Protein AF-A0A059A9J7-F1 (afdb_monomer)

Organism: Eucalyptus grandis (NCBI:txid71139)

pLDDT: mean 83.73, std 13.76, range [54.41, 98.31]

Mean predicted aligned error: 12.37 Å

Foldseek 3Di:
DPVVVVVVVVVVVVVVVPPPDDDPDDCVVVVVVVVQQVPDPDDPQVSDPVSCCVVPVVVVVVVVVVVVVVVVVVVCVVVVHDDDD

Structure (mmCIF, N/CA/C/O backbone):
data_AF-A0A059A9J7-F1
#
_entry.id   AF-A0A059A9J7-F1
#
loop_
_atom_site.group_PDB
_atom_site.id
_atom_site.type_symbol
_atom_site.label_atom_id
_atom_site.label_alt_id
_atom_site.label_comp_id
_atom_site.label_asym_id
_atom_site.label_entity_id
_atom_site.label_seq_id
_atom_site.pdbx_PDB_ins_code
_atom_site.Cartn_x
_atom_site.Cartn_y
_atom_site.Cartn_z
_atom_site.occupancy
_atom_site.B_iso_or_equiv
_atom_site.auth_seq_id
_atom_site.auth_comp_id
_atom_site.auth_asym_id
_atom_site.auth_atom_id
_atom_site.pdbx_PDB_model_num
ATOM 1 N N . MET A 1 1 ? -10.909 -30.227 49.721 1.00 54.41 1 MET A N 1
ATOM 2 C CA . MET A 1 1 ? -11.295 -29.658 48.411 1.00 54.41 1 MET A CA 1
ATOM 3 C C . MET A 1 1 ? -11.592 -28.150 48.473 1.00 54.41 1 MET A C 1
ATOM 5 O O . MET A 1 1 ? -11.907 -27.582 47.447 1.00 54.41 1 MET A O 1
ATOM 9 N N . GLU A 1 2 ? -11.423 -27.485 49.627 1.00 59.50 2 GLU A N 1
ATOM 10 C CA . GLU A 1 2 ? -11.820 -26.075 49.849 1.00 59.50 2 GLU A CA 1
ATOM 11 C C . GLU A 1 2 ? -10.706 -25.035 49.587 1.00 59.50 2 GLU A C 1
ATOM 13 O O . GLU A 1 2 ? -10.956 -23.857 49.342 1.00 59.50 2 GLU A O 1
ATOM 18 N N . ALA A 1 3 ? -9.443 -25.476 49.592 1.00 60.62 3 ALA A N 1
ATOM 19 C CA . ALA A 1 3 ? -8.280 -24.603 49.399 1.00 60.62 3 ALA A CA 1
ATOM 20 C C . ALA A 1 3 ? -8.031 -24.206 47.925 1.00 60.62 3 ALA A C 1
ATOM 22 O O . ALA A 1 3 ? -7.263 -23.287 47.649 1.00 60.62 3 ALA A O 1
ATOM 23 N N . ALA A 1 4 ? -8.646 -24.904 46.963 1.00 61.62 4 ALA A N 1
ATOM 24 C CA . ALA A 1 4 ? -8.476 -24.616 45.537 1.00 61.62 4 ALA A CA 1
ATOM 25 C C . ALA A 1 4 ? -9.352 -23.435 45.078 1.00 61.62 4 ALA A C 1
ATOM 27 O O . ALA A 1 4 ? -8.869 -22.560 44.361 1.00 61.62 4 ALA A O 1
ATOM 28 N N . ASP A 1 5 ? -10.596 -23.357 45.563 1.00 64.94 5 ASP A N 1
ATOM 29 C CA . ASP A 1 5 ? -11.537 -22.280 45.217 1.00 64.94 5 ASP A CA 1
ATOM 30 C C . ASP A 1 5 ? -11.150 -20.932 45.827 1.00 64.94 5 ASP A C 1
ATOM 32 O O . ASP A 1 5 ? -11.285 -19.885 45.193 1.00 64.94 5 ASP A O 1
ATOM 36 N N . SER A 1 6 ? -10.592 -20.940 47.036 1.00 65.12 6 SER A N 1
ATOM 37 C CA . SER A 1 6 ? -10.103 -19.728 47.701 1.00 65.12 6 SER A CA 1
ATOM 38 C C . SER A 1 6 ? -8.910 -19.111 46.960 1.00 65.12 6 SER A C 1
ATOM 40 O O . SER A 1 6 ? -8.853 -17.891 46.796 1.00 65.12 6 SER A O 1
ATOM 42 N N . ASN A 1 7 ? -8.006 -19.926 46.410 1.00 68.81 7 ASN A N 1
ATOM 43 C CA . ASN A 1 7 ? -6.913 -19.442 45.561 1.00 68.81 7 ASN A CA 1
ATOM 44 C C . ASN A 1 7 ? -7.407 -18.900 44.212 1.00 68.81 7 ASN A C 1
ATOM 46 O O . ASN A 1 7 ? -6.879 -17.898 43.733 1.00 68.81 7 ASN A O 1
ATOM 50 N N . LEU A 1 8 ? -8.443 -19.504 43.623 1.00 65.75 8 LEU A N 1
ATOM 51 C CA . LEU A 1 8 ? -9.024 -19.045 42.360 1.00 65.75 8 LEU A CA 1
ATOM 52 C C . LEU A 1 8 ? -9.768 -17.711 42.530 1.00 65.75 8 LEU A C 1
ATOM 54 O O . LEU A 1 8 ? -9.600 -16.799 41.720 1.00 65.75 8 LEU A O 1
ATOM 58 N N . LEU A 1 9 ? -10.501 -17.542 43.635 1.00 65.12 9 LEU A N 1
ATOM 59 C CA . LEU A 1 9 ? -11.136 -16.276 44.017 1.00 65.12 9 LEU A CA 1
ATOM 60 C C . LEU A 1 9 ? -10.104 -15.185 44.332 1.00 65.12 9 LEU A C 1
ATOM 62 O O . LEU A 1 9 ? -10.286 -14.032 43.946 1.00 65.12 9 LEU A O 1
ATOM 66 N N . THR A 1 10 ? -8.989 -15.545 44.974 1.00 61.81 10 THR A N 1
ATOM 67 C CA . THR A 1 10 ? -7.901 -14.603 45.286 1.00 61.81 10 THR A CA 1
ATOM 68 C C . THR A 1 10 ? -7.142 -14.186 44.026 1.00 61.81 10 THR A C 1
ATOM 70 O O . THR A 1 10 ? -6.844 -13.005 43.857 1.00 61.81 10 THR A O 1
ATOM 73 N N . PHE A 1 11 ? -6.894 -15.120 43.103 1.00 61.69 11 PHE A N 1
ATOM 74 C CA . PHE A 1 11 ? -6.291 -14.842 41.799 1.00 61.69 11 PHE A CA 1
ATOM 75 C C . PHE A 1 11 ? -7.190 -13.938 40.949 1.00 61.69 11 PHE A C 1
ATOM 77 O O . PHE A 1 11 ? -6.728 -12.930 40.416 1.00 61.69 11 PHE A O 1
ATOM 84 N N . THR A 1 12 ? -8.492 -14.230 40.908 1.00 62.31 12 THR A N 1
ATOM 85 C CA . THR A 1 12 ? -9.482 -13.412 40.191 1.00 62.31 12 THR A CA 1
ATOM 86 C C . THR A 1 12 ? -9.525 -11.990 40.764 1.00 62.31 12 THR A C 1
ATOM 88 O O . THR A 1 12 ? -9.363 -11.019 40.023 1.00 62.31 12 THR A O 1
ATOM 91 N N . ARG A 1 13 ? -9.578 -11.852 42.095 1.00 60.28 13 ARG A N 1
ATOM 92 C CA . ARG A 1 13 ? -9.566 -10.554 42.790 1.00 60.28 13 ARG A CA 1
ATOM 93 C C . ARG A 1 13 ? -8.248 -9.779 42.620 1.00 60.28 13 ARG A C 1
ATOM 95 O O . ARG A 1 13 ? -8.262 -8.552 42.588 1.00 60.28 13 ARG A O 1
ATOM 102 N N . MET A 1 14 ? -7.109 -10.467 42.479 1.00 58.56 14 MET A N 1
ATOM 103 C CA . MET A 1 14 ? -5.809 -9.844 42.177 1.00 58.56 14 MET A CA 1
ATOM 104 C C . MET A 1 14 ? -5.714 -9.311 40.743 1.00 58.56 14 MET A C 1
ATOM 106 O O . MET A 1 14 ? -5.010 -8.330 40.508 1.00 58.56 14 MET A O 1
ATOM 110 N N . THR A 1 15 ? -6.389 -9.939 39.777 1.00 58.97 15 THR A N 1
ATOM 111 C CA . THR A 1 15 ? -6.398 -9.456 38.383 1.00 58.97 15 THR A CA 1
ATOM 112 C C . THR A 1 15 ? -7.316 -8.250 38.175 1.00 58.97 15 THR A C 1
ATOM 114 O O . THR A 1 15 ? -7.034 -7.403 37.329 1.00 58.97 15 THR A O 1
ATOM 117 N N . GLU A 1 16 ? -8.361 -8.120 38.991 1.00 58.06 16 GLU A N 1
ATOM 118 C CA . GLU A 1 16 ? -9.351 -7.040 38.908 1.00 58.06 16 GLU A CA 1
ATOM 119 C C . GLU A 1 16 ? -8.771 -5.667 39.306 1.00 58.06 16 GLU A C 1
ATOM 121 O O . GLU A 1 16 ? -9.169 -4.636 38.767 1.00 58.06 16 GLU A O 1
ATOM 126 N N . SER A 1 17 ? -7.741 -5.639 40.162 1.00 56.84 17 SER A N 1
ATOM 127 C CA . SER A 1 17 ? -7.081 -4.403 40.613 1.00 56.84 17 SER A CA 1
ATOM 128 C C . SER A 1 17 ? -6.056 -3.813 39.631 1.00 56.84 17 SER A C 1
ATOM 130 O O . SER A 1 17 ? -5.526 -2.736 39.892 1.00 56.84 17 SER A O 1
ATOM 132 N N . ARG A 1 18 ? -5.763 -4.470 38.495 1.00 57.91 18 ARG A N 1
ATOM 133 C CA . ARG A 1 18 ? -4.755 -4.000 37.515 1.00 57.91 18 ARG A CA 1
ATOM 134 C C . ARG A 1 18 ? -5.318 -3.231 36.309 1.00 57.91 18 ARG A C 1
ATOM 136 O O . ARG A 1 18 ? -4.556 -2.899 35.405 1.00 57.91 18 ARG A O 1
ATOM 143 N N . MET A 1 19 ? -6.613 -2.907 36.286 1.00 61.69 19 MET A N 1
ATOM 144 C CA . MET A 1 19 ? -7.239 -2.040 35.267 1.00 61.69 19 MET A CA 1
ATOM 145 C C . MET A 1 19 ? -7.888 -0.792 35.890 1.00 61.69 19 MET A C 1
ATOM 147 O O . MET A 1 19 ? -9.043 -0.477 35.620 1.00 61.69 19 MET A O 1
ATOM 151 N N . THR A 1 20 ? -7.167 -0.082 36.757 1.00 67.31 20 THR A N 1
ATOM 152 C CA . THR A 1 20 ? -7.709 1.071 37.501 1.00 67.31 20 THR A CA 1
ATOM 153 C C . THR A 1 20 ? -7.769 2.378 36.705 1.00 67.31 20 THR A C 1
ATOM 155 O O . THR A 1 20 ? -8.335 3.348 37.201 1.00 67.31 20 THR A O 1
ATOM 158 N N . GLU A 1 21 ? -7.234 2.429 35.481 1.00 71.31 21 GLU A N 1
ATOM 159 C CA . GLU A 1 21 ? -7.332 3.607 34.611 1.00 71.31 21 GLU A CA 1
ATOM 160 C C . GLU A 1 21 ? -8.249 3.325 33.417 1.00 71.31 21 GLU A C 1
ATOM 162 O O . GLU A 1 21 ? -8.064 2.365 32.660 1.00 71.31 21 GLU A O 1
ATOM 167 N N . VAL A 1 22 ? -9.273 4.164 33.254 1.00 74.50 22 VAL A N 1
ATOM 168 C CA . VAL A 1 22 ? -10.159 4.093 32.093 1.00 74.50 22 VAL A CA 1
ATOM 169 C C . VAL A 1 22 ? -9.373 4.478 30.835 1.00 74.50 22 VAL A C 1
ATOM 171 O O . VAL A 1 22 ? -8.636 5.462 30.843 1.00 74.50 22 VAL A O 1
ATOM 174 N N . PRO A 1 23 ? -9.499 3.725 29.730 1.00 76.75 23 PRO A N 1
ATOM 175 C CA . PRO A 1 23 ? -8.771 4.036 28.507 1.00 76.75 23 PRO A CA 1
ATOM 176 C C . PRO A 1 23 ? -9.128 5.438 27.993 1.00 76.75 23 PRO A C 1
ATOM 178 O O . PRO A 1 23 ? -10.290 5.838 28.017 1.00 76.75 23 PRO A O 1
ATOM 181 N N . PHE A 1 24 ? -8.145 6.149 27.427 1.00 85.62 24 PHE A N 1
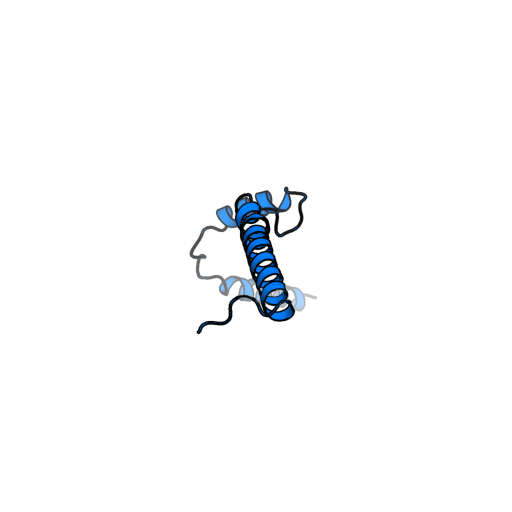ATOM 182 C CA . PHE A 1 24 ? -8.305 7.508 26.876 1.00 85.62 24 PHE A CA 1
ATOM 183 C C . PHE A 1 24 ? -9.404 7.642 25.806 1.00 85.62 24 PHE A C 1
ATOM 185 O O . PHE A 1 24 ? -9.840 8.746 25.474 1.00 85.62 24 PHE A O 1
ATOM 192 N N . ARG A 1 25 ? -9.835 6.522 25.213 1.00 81.75 25 ARG A N 1
ATOM 193 C CA . ARG A 1 25 ? -10.951 6.450 24.270 1.00 81.75 25 ARG A CA 1
ATOM 194 C C . ARG A 1 25 ? -11.930 5.355 24.703 1.00 81.75 25 ARG A C 1
ATOM 196 O O . ARG A 1 25 ? -11.485 4.269 25.081 1.00 81.75 25 ARG A O 1
ATOM 203 N N . PRO A 1 26 ? -13.247 5.593 24.572 1.00 86.88 26 PRO A N 1
ATOM 204 C CA . PRO A 1 26 ? -14.247 4.567 24.831 1.00 86.88 26 PRO A CA 1
ATOM 205 C C . PRO A 1 26 ? -14.065 3.391 23.865 1.00 86.88 26 PRO A C 1
ATOM 207 O O . PRO A 1 26 ? -13.812 3.577 22.670 1.00 86.88 26 PRO A O 1
ATOM 210 N N . ARG A 1 27 ? -14.217 2.170 24.387 1.00 86.50 27 ARG A N 1
ATOM 211 C CA . ARG A 1 27 ? -14.034 0.924 23.622 1.00 86.50 27 ARG A CA 1
ATOM 212 C C . ARG A 1 27 ? -15.110 0.716 22.550 1.00 86.50 27 ARG A C 1
ATOM 214 O O . ARG A 1 27 ? -14.859 0.019 21.575 1.00 86.50 27 ARG A O 1
ATOM 221 N N . GLU A 1 28 ? -16.256 1.379 22.676 1.00 88.81 28 GLU A N 1
ATOM 222 C CA . GLU A 1 28 ? -17.368 1.348 21.712 1.00 88.81 28 GLU A CA 1
ATOM 223 C C . GLU A 1 28 ? -16.916 1.685 20.284 1.00 88.81 28 GLU A C 1
ATOM 225 O O . GLU A 1 28 ? -17.244 0.972 19.339 1.00 88.81 28 GLU A O 1
ATOM 230 N N . LYS A 1 29 ? -16.061 2.707 20.127 1.00 88.31 29 LYS A N 1
ATOM 231 C CA . LYS A 1 29 ? -15.530 3.107 18.813 1.00 88.31 29 LYS A CA 1
ATOM 232 C C . LYS A 1 29 ? -14.638 2.036 18.187 1.00 88.31 29 LYS A C 1
ATOM 234 O O . LYS A 1 29 ? -14.565 1.932 16.967 1.00 88.31 29 LYS A O 1
ATOM 239 N N . LEU A 1 30 ? -13.931 1.256 19.006 1.00 91.31 30 LEU A N 1
ATOM 240 C CA . LEU A 1 30 ? -13.105 0.151 18.520 1.00 91.31 30 LEU A CA 1
ATOM 241 C C . LEU A 1 30 ? -13.976 -1.018 18.068 1.00 91.31 30 LEU A C 1
ATOM 243 O O . LEU A 1 30 ? -13.723 -1.561 16.996 1.00 91.31 30 LEU A O 1
ATOM 247 N N . LEU A 1 31 ? -15.014 -1.356 18.836 1.00 92.81 31 LEU A N 1
ATOM 248 C CA . LEU A 1 31 ? -15.964 -2.412 18.482 1.00 92.81 31 LEU A CA 1
ATOM 249 C C . LEU A 1 31 ? -16.687 -2.099 17.165 1.00 92.81 31 LEU A C 1
ATOM 251 O O . LEU A 1 31 ? -16.781 -2.966 16.301 1.00 92.81 31 LEU A O 1
ATOM 255 N N . GLU A 1 32 ? -17.095 -0.844 16.955 1.00 93.00 32 GLU A N 1
ATOM 256 C CA . GLU A 1 32 ? -17.710 -0.393 15.700 1.00 93.00 32 GLU A CA 1
ATOM 257 C C . GLU A 1 32 ? -16.771 -0.603 14.496 1.00 93.00 32 GLU A C 1
ATOM 259 O O . GLU A 1 32 ? -17.163 -1.154 13.465 1.00 93.00 32 GLU A O 1
ATOM 264 N N . LYS A 1 33 ? -15.491 -0.219 14.626 1.00 91.88 33 LYS A N 1
ATOM 265 C CA . LYS A 1 33 ? -14.492 -0.435 13.566 1.00 91.88 33 LYS A CA 1
ATOM 266 C C . LYS A 1 33 ? -14.182 -1.914 13.358 1.00 91.88 33 LYS A C 1
ATOM 268 O O . LYS A 1 33 ? -14.009 -2.331 12.215 1.00 91.88 33 LYS A O 1
ATOM 273 N N . GLN A 1 34 ? -14.122 -2.701 14.430 1.00 93.62 34 GLN A N 1
ATOM 274 C CA . GLN A 1 34 ? -13.919 -4.146 14.351 1.00 93.62 34 GLN A CA 1
ATOM 275 C C . GLN A 1 34 ? -15.057 -4.809 13.579 1.00 93.62 34 GLN A C 1
ATOM 277 O O . GLN A 1 34 ? -14.780 -5.518 12.617 1.00 93.62 34 GLN A O 1
ATOM 282 N N . GLN A 1 35 ? -16.313 -4.504 13.910 1.00 94.56 35 GLN A N 1
ATOM 283 C CA . GLN A 1 35 ? -17.471 -5.034 13.196 1.00 94.56 35 GLN A CA 1
ATOM 284 C C . GLN A 1 35 ? -17.464 -4.610 11.719 1.00 94.56 35 GLN A C 1
ATOM 286 O O . GLN A 1 35 ? -17.619 -5.448 10.832 1.00 94.56 35 GLN A O 1
ATOM 291 N N . TYR A 1 36 ? -17.184 -3.333 11.435 1.00 93.62 36 TYR A N 1
ATOM 292 C CA . TYR A 1 36 ? -17.063 -2.827 10.066 1.00 93.62 36 TYR A CA 1
ATOM 293 C C . TYR A 1 36 ? -16.000 -3.584 9.247 1.00 93.62 36 TYR A C 1
ATOM 295 O O . TYR A 1 36 ? -16.285 -4.054 8.148 1.00 93.62 36 TYR A O 1
ATOM 303 N N . PHE A 1 37 ? -14.778 -3.744 9.766 1.00 93.50 37 PHE A N 1
ATOM 304 C CA . PHE A 1 37 ? -13.684 -4.392 9.029 1.00 93.50 37 PHE A CA 1
ATOM 305 C C . PHE A 1 37 ? -13.761 -5.927 9.000 1.00 93.50 37 PHE A C 1
ATOM 307 O O . PHE A 1 37 ? -13.139 -6.548 8.128 1.00 93.50 37 PHE A O 1
ATOM 314 N N . GLN A 1 38 ? -14.474 -6.549 9.941 1.00 93.88 38 GLN A N 1
ATOM 315 C CA . GLN A 1 38 ? -14.714 -7.997 9.961 1.00 93.88 38 GLN A CA 1
ATOM 316 C C . GLN A 1 38 ? -15.818 -8.408 8.979 1.00 93.88 38 GLN A C 1
ATOM 318 O O . GLN A 1 38 ? -15.692 -9.454 8.352 1.00 93.88 38 GLN A O 1
ATOM 323 N N . ASN A 1 39 ? -16.821 -7.555 8.753 1.00 94.69 39 ASN A N 1
ATOM 324 C CA . ASN A 1 39 ? -17.896 -7.809 7.786 1.00 94.69 39 ASN A CA 1
ATOM 325 C C . ASN A 1 39 ? -17.464 -7.663 6.312 1.00 94.69 39 ASN A C 1
ATOM 327 O O . ASN A 1 39 ? -18.215 -8.011 5.404 1.00 94.69 39 ASN A O 1
ATOM 331 N N . ILE A 1 40 ? -16.268 -7.132 6.039 1.00 91.94 40 ILE A N 1
ATOM 332 C CA . ILE A 1 40 ? -15.771 -6.927 4.672 1.00 91.94 40 ILE A CA 1
ATOM 333 C C . ILE A 1 40 ? -14.940 -8.132 4.224 1.00 91.94 40 ILE A C 1
ATOM 335 O O . ILE A 1 40 ? -13.818 -8.348 4.691 1.00 91.94 40 ILE A O 1
ATOM 339 N N . HIS A 1 41 ? -15.444 -8.854 3.224 1.00 91.56 41 HIS A N 1
ATOM 340 C CA . HIS A 1 41 ? 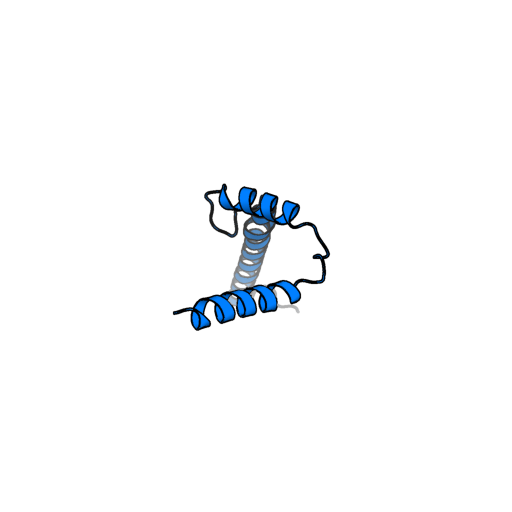-14.749 -9.967 2.571 1.00 91.56 41 HIS A CA 1
ATOM 341 C C . HIS A 1 41 ? -13.752 -9.474 1.506 1.00 91.56 41 HIS A C 1
ATOM 343 O O . HIS A 1 41 ? -13.962 -9.626 0.304 1.00 91.56 41 HIS A O 1
ATOM 349 N N . ARG A 1 42 ? -12.664 -8.829 1.943 1.00 89.06 42 ARG A N 1
ATOM 350 C CA . ARG A 1 42 ? -11.528 -8.419 1.095 1.00 89.06 42 ARG A CA 1
ATOM 351 C C . ARG A 1 42 ? -10.200 -8.673 1.801 1.00 89.06 42 ARG A C 1
ATOM 353 O O . ARG A 1 42 ? -10.152 -8.760 3.028 1.00 89.06 42 ARG A O 1
ATOM 360 N N . HIS A 1 43 ? -9.116 -8.724 1.026 1.00 90.38 43 HIS A N 1
ATOM 361 C CA . HIS A 1 43 ? -7.759 -8.743 1.571 1.00 90.38 43 HIS A CA 1
ATOM 362 C C . HIS A 1 43 ? -7.487 -7.508 2.435 1.00 90.38 43 HIS A C 1
ATOM 364 O O . HIS A 1 43 ? -8.013 -6.425 2.173 1.00 90.38 43 HIS A O 1
ATOM 370 N N . THR A 1 44 ? -6.642 -7.676 3.454 1.00 90.19 44 THR A N 1
ATOM 371 C CA . THR A 1 44 ? -6.385 -6.687 4.512 1.00 90.19 44 THR A CA 1
ATOM 372 C C . THR A 1 44 ? -6.081 -5.285 3.981 1.00 90.19 44 THR A C 1
ATOM 374 O O . THR A 1 44 ? -6.631 -4.319 4.493 1.00 90.19 44 THR A O 1
ATOM 377 N N . TYR A 1 45 ? -5.295 -5.168 2.911 1.00 87.06 45 TYR A N 1
ATOM 378 C CA . TYR A 1 45 ? -4.870 -3.894 2.313 1.00 87.06 45 TYR A CA 1
ATOM 379 C C . TYR A 1 45 ? -5.927 -3.217 1.412 1.00 87.06 45 TYR A C 1
ATOM 381 O O . TYR A 1 45 ? -5.634 -2.209 0.771 1.00 87.06 45 TYR A O 1
ATOM 389 N N . LEU A 1 46 ? -7.143 -3.773 1.325 1.00 89.56 46 LEU A N 1
ATOM 390 C CA . LEU A 1 46 ? -8.260 -3.264 0.511 1.00 89.56 46 LEU A CA 1
ATOM 391 C C . LEU A 1 46 ? -9.571 -3.138 1.302 1.00 89.56 46 LEU A C 1
ATOM 393 O O . LEU A 1 46 ? -10.641 -2.958 0.703 1.00 89.56 46 LEU A O 1
ATOM 397 N N . LYS A 1 47 ? -9.519 -3.287 2.630 1.00 88.88 47 LYS A N 1
ATOM 398 C CA . LYS A 1 47 ? -10.714 -3.245 3.481 1.00 88.88 47 LYS A CA 1
ATOM 399 C C . LYS A 1 47 ? -11.248 -1.823 3.629 1.00 88.88 47 LYS A C 1
ATOM 401 O O . LYS A 1 47 ? -12.455 -1.605 3.538 1.00 88.88 47 LYS A O 1
ATOM 406 N N . GLY A 1 48 ? -10.370 -0.844 3.827 1.00 88.00 48 GLY A N 1
ATOM 407 C CA . GLY A 1 48 ? -10.728 0.565 3.871 1.00 88.00 48 GLY A CA 1
ATOM 408 C C . GLY A 1 48 ? -10.954 1.160 2.481 1.00 88.00 48 GLY A C 1
ATOM 409 O O . GLY A 1 48 ? -10.285 0.822 1.505 1.00 88.00 48 GLY A O 1
ATOM 410 N N . ARG A 1 49 ? -11.875 2.127 2.386 1.00 85.81 49 ARG A N 1
ATOM 411 C CA . ARG A 1 49 ? -12.019 2.948 1.171 1.00 85.81 49 ARG A CA 1
ATOM 412 C C . ARG A 1 49 ? -10.749 3.758 0.896 1.00 85.81 49 ARG A C 1
ATOM 414 O O . ARG A 1 49 ? -10.343 3.861 -0.257 1.00 85.81 49 ARG A O 1
ATOM 421 N N . MET A 1 50 ? -10.133 4.294 1.953 1.00 89.12 50 MET A N 1
ATOM 422 C CA . MET A 1 50 ? -8.867 5.027 1.863 1.00 89.12 50 MET A CA 1
ATOM 423 C C . MET A 1 50 ? -7.711 4.112 1.463 1.00 89.12 50 MET A C 1
ATOM 425 O O . MET A 1 50 ? -6.861 4.535 0.686 1.00 89.12 50 MET A O 1
ATOM 429 N N . ASP A 1 51 ? -7.749 2.847 1.891 1.00 88.19 51 ASP A N 1
ATOM 430 C CA . ASP A 1 51 ? -6.723 1.862 1.556 1.00 88.19 51 ASP A CA 1
ATOM 431 C C . ASP A 1 51 ? -6.612 1.663 0.044 1.00 88.19 51 ASP A C 1
ATOM 433 O O . ASP A 1 51 ? -5.514 1.527 -0.463 1.00 88.19 51 ASP A O 1
ATOM 437 N N . LYS A 1 52 ? -7.706 1.758 -0.727 1.00 86.12 52 LYS A N 1
ATOM 438 C CA . LYS A 1 52 ? -7.627 1.690 -2.200 1.00 86.12 52 LYS A CA 1
ATOM 439 C C . LYS A 1 52 ? -6.762 2.813 -2.794 1.00 86.12 52 LYS A C 1
ATOM 441 O O . LYS A 1 52 ? -6.043 2.605 -3.769 1.00 86.12 52 LYS A O 1
ATOM 446 N N . ILE A 1 53 ? -6.835 4.016 -2.234 1.00 88.56 53 ILE A N 1
ATOM 447 C CA . ILE A 1 53 ? -6.050 5.153 -2.726 1.00 88.56 53 ILE A CA 1
ATOM 448 C C . ILE A 1 53 ? -4.576 4.934 -2.372 1.00 88.56 53 ILE A C 1
ATOM 450 O O . ILE A 1 53 ? -3.712 5.031 -3.245 1.00 88.56 53 ILE A O 1
ATOM 454 N N . THR A 1 54 ? -4.300 4.582 -1.116 1.00 91.00 54 THR A N 1
ATOM 455 C CA . THR A 1 54 ? -2.934 4.458 -0.591 1.00 91.00 54 THR A CA 1
ATOM 456 C C . THR A 1 54 ? -2.212 3.186 -1.023 1.00 91.00 54 THR A C 1
ATOM 458 O O . THR A 1 54 ? -1.007 3.241 -1.232 1.00 91.00 54 THR A O 1
ATOM 461 N N . SER A 1 55 ? -2.907 2.060 -1.188 1.00 90.25 55 SER A N 1
ATOM 462 C CA . SER A 1 55 ? -2.297 0.763 -1.515 1.00 90.25 55 SER A CA 1
ATOM 463 C C . SER A 1 55 ? -2.321 0.419 -3.004 1.00 90.25 55 SER A C 1
ATOM 465 O 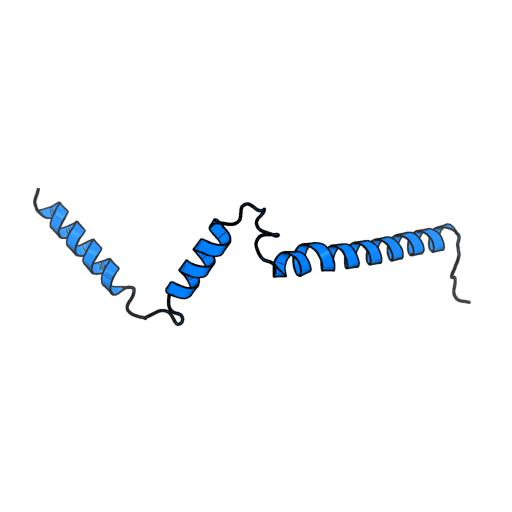O . SER A 1 55 ? -1.528 -0.410 -3.440 1.00 90.25 55 SER A O 1
ATOM 467 N N . VAL A 1 56 ? -3.185 1.061 -3.799 1.00 91.44 56 VAL A N 1
ATOM 468 C CA . VAL A 1 56 ? -3.299 0.786 -5.243 1.00 91.44 56 VAL A CA 1
ATOM 469 C C . VAL A 1 56 ? -2.873 1.992 -6.066 1.00 91.44 56 VAL A C 1
ATOM 471 O O . VAL A 1 56 ? -1.956 1.897 -6.872 1.00 91.44 56 VAL A O 1
ATOM 474 N N . THR A 1 57 ? -3.504 3.148 -5.855 1.00 92.12 57 THR A N 1
ATOM 475 C CA . THR A 1 57 ? -3.354 4.280 -6.787 1.00 92.12 57 THR A CA 1
ATOM 476 C C . THR A 1 57 ? -1.972 4.922 -6.690 1.00 92.12 57 THR A C 1
ATOM 478 O O . THR A 1 57 ? -1.276 5.035 -7.698 1.00 92.12 57 THR A O 1
ATOM 481 N N . ILE A 1 58 ? -1.553 5.308 -5.479 1.00 93.88 58 ILE A N 1
ATOM 482 C CA . ILE A 1 58 ? -0.252 5.960 -5.256 1.00 93.88 58 ILE A CA 1
ATOM 483 C C . ILE A 1 58 ? 0.909 5.032 -5.656 1.00 93.88 58 ILE A C 1
ATOM 485 O O . ILE A 1 58 ? 1.765 5.472 -6.428 1.00 93.88 58 ILE A O 1
ATOM 489 N N . PRO A 1 59 ? 0.948 3.754 -5.221 1.00 95.56 59 PRO A N 1
ATOM 490 C CA . PRO A 1 59 ? 2.057 2.874 -5.562 1.00 95.56 59 PRO A CA 1
ATOM 491 C C . PRO A 1 59 ? 2.127 2.559 -7.057 1.00 95.56 59 PRO A C 1
ATOM 493 O O . PRO A 1 59 ? 3.224 2.548 -7.604 1.00 95.56 59 PRO A O 1
ATOM 496 N N . ILE A 1 60 ? 0.992 2.364 -7.744 1.00 96.94 60 ILE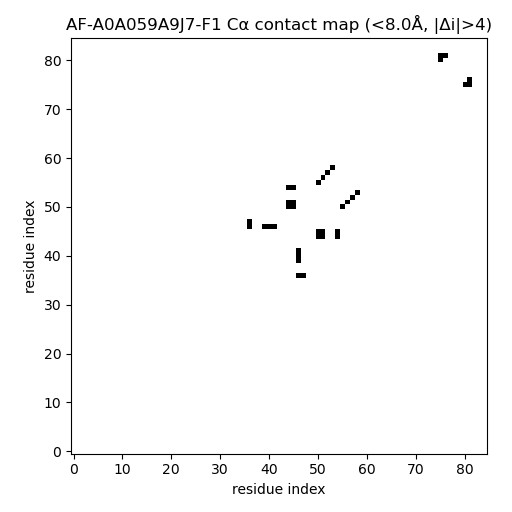 A N 1
ATOM 497 C CA . ILE A 1 60 ? 0.989 2.103 -9.194 1.00 96.94 60 ILE A CA 1
ATOM 498 C C . ILE A 1 60 ? 1.484 3.319 -9.971 1.00 96.94 60 ILE A C 1
ATOM 500 O O . ILE A 1 60 ? 2.325 3.168 -10.856 1.00 96.94 60 ILE A O 1
ATOM 504 N N . ALA A 1 61 ? 1.001 4.520 -9.641 1.00 96.94 61 ALA A N 1
ATOM 505 C CA . ALA A 1 61 ? 1.445 5.740 -10.307 1.00 96.94 61 ALA A CA 1
ATOM 506 C C . ALA A 1 61 ? 2.958 5.945 -10.135 1.00 96.94 61 ALA A C 1
ATOM 508 O O . ALA A 1 61 ? 3.666 6.214 -11.108 1.00 96.94 61 ALA A O 1
ATOM 509 N N . LEU A 1 62 ? 3.461 5.750 -8.912 1.00 97.69 62 LEU A N 1
ATOM 510 C CA . LEU A 1 62 ? 4.885 5.864 -8.615 1.00 97.69 62 LEU A CA 1
ATOM 511 C C . LEU A 1 62 ? 5.703 4.791 -9.341 1.00 97.69 62 LEU A C 1
ATOM 513 O O . LEU A 1 62 ? 6.729 5.110 -9.940 1.00 97.69 62 LEU A O 1
ATOM 517 N N . ALA A 1 63 ? 5.252 3.536 -9.325 1.00 97.88 63 ALA A N 1
ATOM 518 C CA . ALA A 1 63 ? 5.926 2.433 -10.001 1.00 97.88 63 ALA A CA 1
ATOM 519 C C . ALA A 1 63 ? 5.993 2.659 -11.515 1.00 97.88 63 ALA A C 1
ATOM 521 O O . ALA A 1 63 ? 7.064 2.533 -12.102 1.00 97.88 63 ALA A O 1
ATOM 522 N N . ALA A 1 64 ? 4.887 3.065 -12.142 1.00 98.19 64 ALA A N 1
ATOM 523 C CA . ALA A 1 64 ? 4.837 3.357 -13.570 1.00 98.19 64 ALA A CA 1
ATOM 524 C C . ALA A 1 64 ? 5.781 4.508 -13.951 1.00 98.19 64 ALA A C 1
ATOM 526 O O . ALA A 1 64 ? 6.581 4.367 -14.876 1.00 98.19 64 ALA A O 1
ATOM 527 N N . ALA A 1 65 ? 5.744 5.618 -13.206 1.00 98.25 65 ALA A N 1
ATOM 528 C CA . ALA A 1 65 ? 6.643 6.748 -13.433 1.00 98.25 65 ALA A CA 1
ATOM 529 C C . ALA A 1 65 ? 8.117 6.343 -13.269 1.00 98.25 65 ALA A C 1
ATOM 531 O O . ALA A 1 65 ? 8.963 6.709 -14.087 1.00 98.25 65 ALA A O 1
ATOM 532 N N . SER A 1 66 ? 8.419 5.545 -12.244 1.00 98.25 66 SER A N 1
ATOM 533 C CA . SER A 1 66 ? 9.775 5.064 -11.963 1.00 98.25 66 SER A CA 1
ATOM 534 C C . SER A 1 66 ? 10.283 4.150 -13.075 1.00 98.25 66 SER A C 1
ATOM 536 O O . SER A 1 66 ? 11.374 4.366 -13.595 1.00 98.25 66 SER A O 1
ATOM 538 N N . LEU A 1 67 ? 9.475 3.176 -13.499 1.00 98.31 67 LEU A N 1
ATOM 539 C CA . LEU A 1 67 ? 9.810 2.267 -14.596 1.00 98.31 67 LEU A CA 1
ATOM 540 C C . LEU A 1 67 ? 10.013 3.018 -15.912 1.00 98.31 67 LEU A C 1
ATOM 542 O O . LEU A 1 67 ? 10.960 2.723 -16.638 1.00 98.31 67 LEU A O 1
ATOM 546 N N . TYR A 1 68 ? 9.182 4.022 -16.197 1.00 97.94 68 TYR A N 1
ATOM 547 C CA . TYR A 1 68 ? 9.348 4.870 -17.374 1.00 97.94 68 TYR A CA 1
ATOM 548 C C . TYR A 1 68 ? 10.686 5.620 -17.357 1.00 97.94 68 T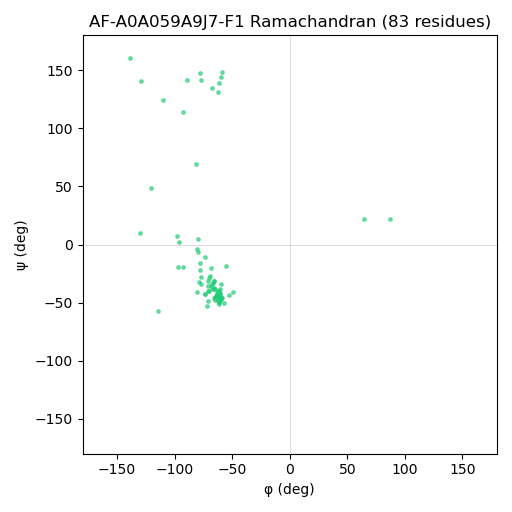YR A C 1
ATOM 550 O O . TYR A 1 68 ? 11.422 5.604 -18.347 1.00 97.94 68 TYR A O 1
ATOM 558 N N . MET A 1 69 ? 11.037 6.244 -16.228 1.00 97.69 69 MET A N 1
ATOM 559 C CA . MET A 1 69 ? 12.313 6.950 -16.089 1.00 97.69 69 MET A CA 1
ATOM 560 C C . MET A 1 69 ? 13.509 6.004 -16.205 1.00 97.69 69 MET A C 1
ATOM 562 O O . MET A 1 69 ? 14.471 6.335 -16.895 1.00 97.69 69 MET A O 1
ATOM 566 N N . ILE A 1 70 ? 13.438 4.822 -15.586 1.00 97.50 70 ILE A N 1
ATOM 567 C CA . ILE A 1 70 ? 14.484 3.795 -15.678 1.00 97.50 70 ILE A CA 1
ATOM 568 C C . ILE A 1 70 ? 14.649 3.335 -17.127 1.00 97.50 70 ILE A C 1
ATOM 570 O O . ILE A 1 70 ? 15.762 3.348 -17.649 1.00 97.50 70 ILE A O 1
ATOM 574 N N . GLY A 1 71 ? 13.550 2.989 -17.802 1.00 97.50 71 GLY A N 1
ATOM 575 C CA . GLY A 1 71 ? 13.574 2.539 -19.192 1.00 97.50 71 GLY A CA 1
ATOM 576 C C . GLY A 1 71 ? 14.171 3.591 -20.123 1.00 97.50 71 GLY A C 1
ATOM 577 O O . GLY A 1 71 ? 15.067 3.286 -20.910 1.00 97.50 71 GLY A O 1
ATOM 578 N N . ARG A 1 72 ? 13.752 4.855 -19.981 1.00 95.94 72 ARG A N 1
ATOM 579 C CA . ARG A 1 72 ? 14.302 5.953 -20.785 1.00 95.94 72 ARG A CA 1
ATOM 580 C C . ARG A 1 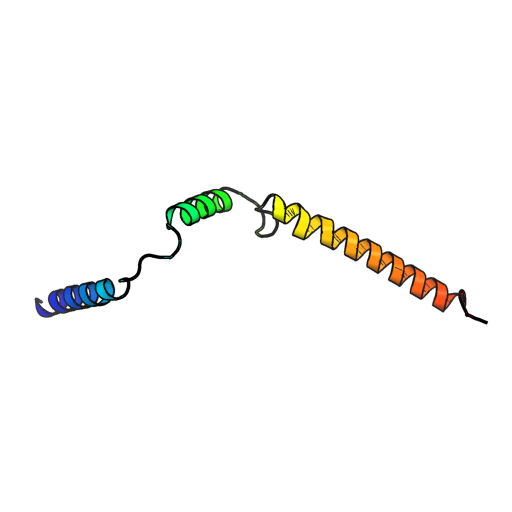72 ? 15.765 6.249 -20.443 1.00 95.94 72 ARG A C 1
ATOM 582 O O . ARG A 1 72 ? 16.536 6.586 -21.335 1.00 95.94 72 ARG A O 1
ATOM 589 N N . GLY A 1 73 ? 16.161 6.096 -19.180 1.00 95.62 73 GLY A N 1
ATOM 590 C CA . GLY 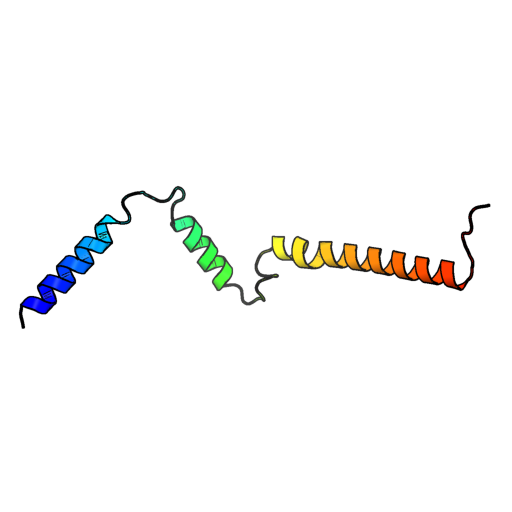A 1 73 ? 17.554 6.207 -18.746 1.00 95.62 73 GLY A CA 1
ATOM 591 C C . GLY A 1 73 ? 18.445 5.156 -19.407 1.00 95.62 73 GLY A C 1
ATOM 592 O O . GLY A 1 73 ? 19.440 5.511 -20.035 1.00 95.62 73 GLY A O 1
ATOM 593 N N . ILE A 1 74 ? 18.044 3.882 -19.344 1.00 95.88 74 ILE A N 1
ATOM 594 C CA . ILE A 1 7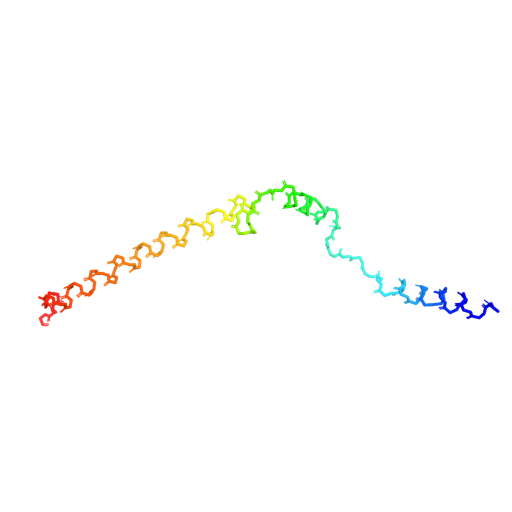4 ? 18.764 2.768 -19.977 1.00 95.88 74 ILE A CA 1
ATOM 595 C C . ILE A 1 74 ? 18.828 2.956 -21.495 1.00 95.88 74 ILE A C 1
ATOM 597 O O . ILE A 1 74 ? 19.893 2.785 -22.083 1.00 95.88 74 ILE A O 1
ATOM 601 N N . TYR A 1 75 ? 17.721 3.348 -22.130 1.00 96.50 75 TYR A N 1
ATOM 602 C CA . TYR A 1 75 ? 17.679 3.608 -23.570 1.00 96.50 75 TYR A CA 1
ATOM 603 C C . TYR A 1 75 ? 18.651 4.720 -23.987 1.00 96.50 75 TYR A C 1
ATOM 605 O O . TYR A 1 75 ? 19.430 4.550 -24.924 1.00 96.50 75 TYR A O 1
ATOM 613 N N . ASN A 1 76 ? 18.650 5.841 -23.262 1.00 95.44 76 ASN A N 1
ATOM 614 C CA . ASN A 1 76 ? 19.543 6.959 -23.553 1.00 95.44 76 ASN A CA 1
ATOM 615 C C . ASN A 1 76 ? 21.017 6.565 -23.380 1.00 95.44 76 ASN A C 1
ATOM 617 O O . ASN A 1 76 ? 21.841 6.904 -24.228 1.00 95.44 76 ASN A O 1
ATOM 621 N N . MET A 1 77 ? 21.343 5.811 -22.324 1.00 92.50 77 MET A N 1
ATOM 622 C CA . MET A 1 77 ? 22.700 5.307 -22.086 1.00 92.50 77 MET A CA 1
ATOM 623 C C . MET A 1 77 ? 23.150 4.331 -23.180 1.00 92.50 77 MET A C 1
ATOM 625 O O . MET A 1 77 ? 24.271 4.457 -23.669 1.00 92.50 77 MET A O 1
ATOM 629 N N . SER A 1 78 ? 22.287 3.398 -23.600 1.00 93.19 78 SER A N 1
ATOM 630 C CA . SER A 1 78 ? 22.628 2.392 -24.616 1.00 93.19 78 SER A CA 1
ATOM 631 C C . SER A 1 78 ? 22.795 2.976 -26.018 1.00 93.19 78 SER A C 1
ATOM 633 O O . SER A 1 78 ? 23.594 2.464 -26.795 1.00 93.19 78 SER A O 1
ATOM 635 N N . HIS A 1 79 ? 22.103 4.074 -26.327 1.00 94.31 79 HIS A N 1
ATOM 636 C CA . HIS A 1 79 ? 22.202 4.760 -27.620 1.00 94.31 79 HIS A CA 1
ATOM 637 C C . HIS A 1 79 ? 23.178 5.947 -27.601 1.00 94.31 79 HIS A C 1
ATOM 639 O O . HIS A 1 79 ? 23.320 6.646 -28.602 1.00 94.31 79 HIS A O 1
ATOM 645 N N . GLY A 1 80 ? 23.851 6.206 -26.473 1.00 88.56 80 GLY A N 1
ATOM 646 C CA . GLY A 1 80 ? 24.788 7.324 -26.335 1.00 88.56 80 GLY A CA 1
ATOM 647 C C . GLY A 1 80 ? 24.142 8.714 -26.446 1.00 88.56 80 GLY A C 1
ATOM 648 O O . GLY A 1 80 ? 24.839 9.683 -26.746 1.00 88.56 80 GLY A O 1
ATOM 649 N N . ILE A 1 81 ? 22.831 8.813 -26.206 1.00 89.19 81 ILE A N 1
ATOM 650 C CA . ILE A 1 81 ? 22.017 10.029 -26.336 1.00 89.19 81 ILE A CA 1
ATOM 651 C C . ILE A 1 81 ? 22.026 10.805 -25.011 1.00 89.19 81 ILE A C 1
ATOM 653 O O . ILE A 1 81 ? 21.936 10.220 -23.932 1.00 89.19 81 ILE A O 1
ATOM 657 N N . GLY A 1 82 ? 22.068 12.140 -25.078 1.00 80.81 82 GLY A N 1
ATOM 658 C CA . GLY A 1 82 ? 21.947 13.004 -23.895 1.00 80.81 82 GLY A CA 1
ATOM 659 C C . GLY A 1 82 ? 23.264 13.284 -23.169 1.00 80.81 82 GLY A C 1
ATOM 660 O O . GLY A 1 82 ? 23.247 13.638 -21.989 1.00 80.81 82 GLY A O 1
ATOM 661 N N . LYS A 1 83 ? 24.400 13.142 -23.862 1.00 81.06 83 LYS A N 1
ATOM 662 C CA . LYS A 1 83 ? 25.674 13.695 -23.396 1.00 81.06 83 LYS A CA 1
ATOM 663 C C . LYS A 1 83 ? 25.544 15.217 -23.326 1.00 81.06 83 LYS A C 1
ATOM 665 O O . LYS A 1 83 ? 25.030 15.833 -24.256 1.00 81.06 83 LYS A O 1
ATOM 670 N N . LYS A 1 84 ? 25.955 15.796 -22.200 1.00 76.75 84 LYS A N 1
ATOM 671 C CA . LYS A 1 84 ? 26.163 17.241 -22.103 1.00 76.75 84 LYS A CA 1
ATOM 672 C C . LYS A 1 84 ? 27.488 17.549 -22.802 1.00 76.75 84 LYS A C 1
ATOM 674 O O . LYS A 1 84 ? 28.390 16.714 -22.721 1.00 76.75 84 LYS A O 1
ATOM 679 N N . GLU A 1 85 ? 27.539 18.666 -23.520 1.00 65.12 85 GLU A N 1
ATOM 680 C CA . GLU A 1 85 ? 28.786 19.199 -24.087 1.00 65.12 85 GLU A CA 1
ATOM 681 C C . GLU A 1 85 ? 29.871 19.355 -23.015 1.00 65.12 85 GLU A C 1
ATOM 683 O O . GLU A 1 85 ? 29.508 19.650 -21.847 1.00 65.12 85 GLU A O 1
#

Nearest PDB structures (foldseek):
  7jrp-assembly1_i  TM=8.398E-01  e=6.446E-08  Vigna radiata var. radiata
  6t0b-assembly1_g  TM=7.166E-01  e=4.931E-01  Saccharomyces cerevisiae S288C

Radius of gyration: 28.98 Å; Cα contacts (8 Å, |Δi|>4): 18; chains: 1; bounding box: 47×49×78 Å

InterPro domains:
  IPR039297 Cytochrome c oxidase subunit VII [PF02238] (28-80)

Sequence (85 aa):
MEAADSNLLTFTRMTESRMTEVPFRPREKLLEKQQYFQNIHRHTYLKGRMDKITSVTIPIALAAASLYMIGRGIYNMSHGIGKKE

Secondary 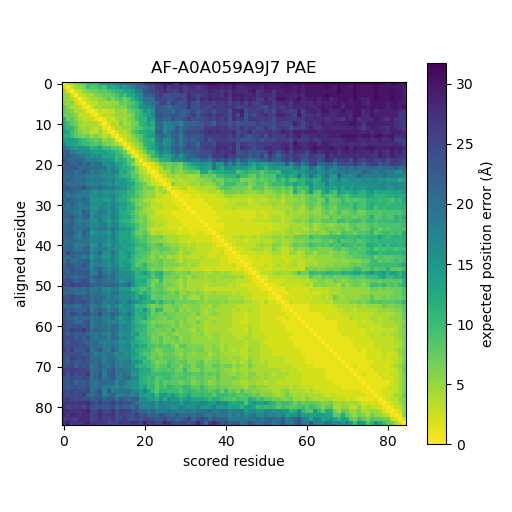structure (DSSP, 8-state):
--HHHHHHHHHHHHHHTT--S--SS-THHHHHHHHHHHS--S-GGGSSHHHHIIIIIHHHHHHHHHHHHHHHHHHHHHTT-----

Solvent-accessible surface area (backbone atoms only — not comparable to full-atom values): 5213 Å² total; per-residue (Å²): 132,70,73,60,58,56,50,52,53,51,51,53,58,60,59,64,68,74,66,83,67,82,68,99,58,71,64,66,66,52,53,54,51,49,53,57,60,66,73,45,96,55,60,84,70,54,62,47,80,65,30,44,49,65,64,46,51,53,51,50,54,51,50,52,54,48,51,52,52,50,52,53,49,53,50,28,62,76,70,68,50,85,73,77,133